Protein AF-W2I7I1-F1 (afdb_monomer)

Structure (mmCIF, N/CA/C/O backbone):
data_AF-W2I7I1-F1
#
_entry.id   AF-W2I7I1-F1
#
loop_
_atom_site.group_PDB
_atom_site.id
_atom_site.type_symbol
_atom_site.label_atom_id
_atom_site.label_alt_id
_atom_site.label_comp_id
_atom_site.label_asym_id
_atom_site.label_entity_id
_atom_site.label_seq_id
_atom_site.pdbx_PDB_ins_code
_atom_site.Cartn_x
_atom_site.Cartn_y
_atom_site.Cartn_z
_atom_site.occupancy
_atom_site.B_iso_or_equiv
_atom_site.auth_seq_id
_atom_site.auth_comp_id
_atom_site.auth_asym_id
_atom_site.auth_atom_id
_atom_site.pdbx_PDB_model_num
ATOM 1 N N . MET A 1 1 ? 13.845 12.398 -1.816 1.00 52.91 1 MET A N 1
ATOM 2 C CA . MET A 1 1 ? 13.616 10.952 -1.594 1.00 52.91 1 MET A CA 1
ATOM 3 C C . MET A 1 1 ? 12.147 10.606 -1.859 1.00 52.91 1 MET A C 1
ATOM 5 O O . MET A 1 1 ? 11.504 10.029 -0.998 1.00 52.91 1 MET A O 1
ATOM 9 N N . GLY A 1 2 ? 11.583 11.013 -3.002 1.00 57.81 2 GLY A N 1
ATOM 10 C CA . GLY A 1 2 ? 10.156 10.792 -3.302 1.00 57.81 2 GLY A CA 1
ATOM 11 C C . GLY A 1 2 ? 9.895 10.174 -4.674 1.00 57.81 2 GLY A C 1
ATOM 12 O O . GLY A 1 2 ? 8.755 9.877 -5.000 1.00 57.81 2 GLY A O 1
ATOM 13 N N . GLU A 1 3 ? 10.938 9.979 -5.475 1.00 64.88 3 GLU A N 1
ATOM 14 C CA . GLU A 1 3 ? 10.824 9.400 -6.809 1.00 64.88 3 GLU A CA 1
ATOM 15 C C . GLU A 1 3 ? 10.942 7.879 -6.663 1.00 64.88 3 GLU A C 1
ATOM 17 O O . GLU A 1 3 ? 11.944 7.392 -6.139 1.00 64.88 3 GLU A O 1
ATOM 22 N N . GLY A 1 4 ? 9.895 7.141 -7.041 1.00 84.31 4 GLY A N 1
ATOM 23 C CA . GLY A 1 4 ? 9.917 5.678 -7.097 1.00 84.31 4 GLY A CA 1
ATOM 24 C C . GLY A 1 4 ? 9.331 4.918 -5.902 1.00 84.31 4 GLY A C 1
ATOM 25 O O . GLY A 1 4 ? 9.379 3.695 -5.916 1.00 84.31 4 GLY A O 1
ATOM 26 N N . LEU A 1 5 ? 8.786 5.556 -4.852 1.00 89.94 5 LEU A N 1
ATOM 27 C CA . LEU A 1 5 ? 8.197 4.795 -3.726 1.00 89.94 5 LEU A CA 1
ATOM 28 C C . LEU A 1 5 ? 7.010 3.933 -4.169 1.00 89.94 5 LEU A C 1
ATOM 30 O O . LEU A 1 5 ? 6.838 2.810 -3.695 1.00 89.94 5 LEU A O 1
ATOM 34 N N . PHE A 1 6 ? 6.195 4.450 -5.084 1.00 92.12 6 PHE A N 1
ATOM 35 C CA . PHE A 1 6 ? 5.074 3.693 -5.606 1.00 92.12 6 PHE A CA 1
ATOM 36 C C . PHE A 1 6 ? 5.561 2.567 -6.514 1.00 92.12 6 PHE A C 1
ATOM 38 O O . PHE A 1 6 ? 5.269 1.406 -6.251 1.00 92.12 6 PHE A O 1
ATOM 45 N N . GLU A 1 7 ? 6.362 2.899 -7.519 1.00 92.94 7 GLU A N 1
ATOM 46 C CA . GLU A 1 7 ? 6.830 1.975 -8.547 1.00 92.94 7 GLU A CA 1
ATOM 47 C C . GLU A 1 7 ? 7.721 0.864 -7.974 1.00 92.94 7 GLU A C 1
ATOM 49 O O . GLU A 1 7 ? 7.565 -0.296 -8.347 1.00 92.94 7 GLU A O 1
ATOM 54 N N . ASN A 1 8 ? 8.609 1.188 -7.028 1.00 93.8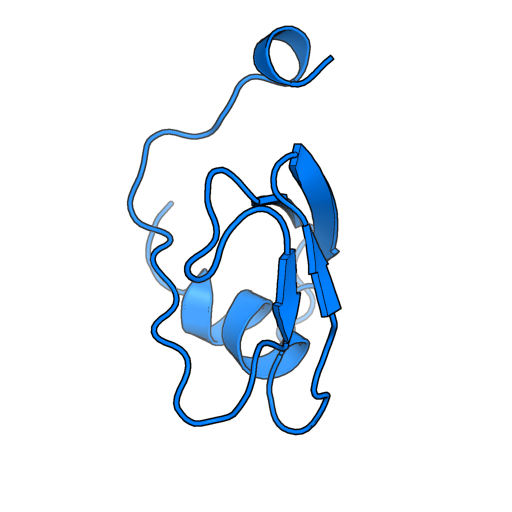1 8 ASN A N 1
ATOM 55 C CA . ASN A 1 8 ? 9.601 0.242 -6.510 1.00 93.81 8 ASN A CA 1
ATOM 56 C C . ASN A 1 8 ? 9.129 -0.539 -5.275 1.00 93.81 8 ASN A C 1
ATOM 58 O O . ASN A 1 8 ? 9.736 -1.563 -4.955 1.00 93.81 8 ASN A O 1
ATOM 62 N N . TYR A 1 9 ? 8.090 -0.073 -4.570 1.00 94.50 9 TYR A N 1
ATOM 63 C CA . TYR A 1 9 ? 7.620 -0.691 -3.322 1.00 94.50 9 TYR A CA 1
ATOM 64 C C . TYR A 1 9 ? 6.117 -0.976 -3.345 1.00 94.50 9 TYR A C 1
ATOM 66 O O . TYR A 1 9 ? 5.714 -2.135 -3.303 1.00 94.50 9 TYR A O 1
ATOM 74 N N . LEU A 1 10 ? 5.265 0.053 -3.406 1.00 94.81 10 LEU A N 1
ATOM 75 C CA . LEU A 1 10 ? 3.824 -0.116 -3.160 1.00 94.81 10 LEU A CA 1
ATOM 76 C C . LEU A 1 10 ? 3.108 -0.866 -4.288 1.00 94.81 10 LEU A C 1
ATOM 78 O O . LEU A 1 10 ? 2.335 -1.786 -4.022 1.00 94.81 10 LEU A O 1
ATOM 82 N N . GLN A 1 11 ? 3.374 -0.505 -5.542 1.00 93.56 11 GLN A N 1
ATOM 83 C CA . GLN A 1 11 ? 2.778 -1.146 -6.707 1.00 93.56 11 GLN A CA 1
ATOM 84 C C . GLN A 1 11 ? 3.076 -2.653 -6.739 1.00 93.56 11 GLN A C 1
ATOM 86 O O . GLN A 1 11 ? 2.113 -3.421 -6.740 1.00 93.56 11 GLN A O 1
ATOM 91 N N . PRO A 1 12 ? 4.340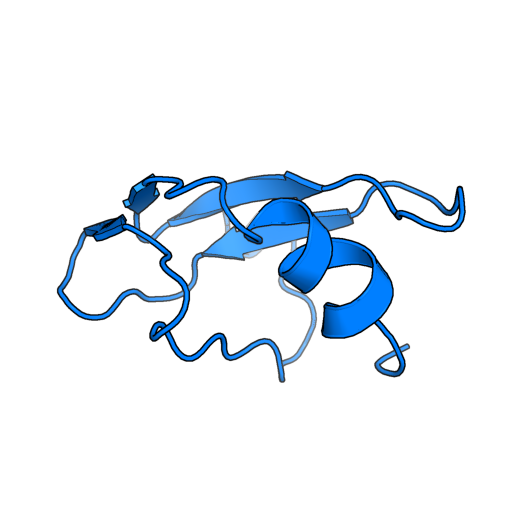 -3.125 -6.707 1.00 94.56 12 PRO A N 1
ATOM 92 C CA . PRO A 1 12 ? 4.619 -4.560 -6.705 1.00 94.56 12 PRO A CA 1
ATOM 93 C C . PRO A 1 12 ? 4.150 -5.265 -5.430 1.00 94.56 12 PRO A C 1
ATOM 95 O O . PRO A 1 12 ? 3.810 -6.445 -5.478 1.00 94.56 12 PRO A O 1
ATOM 98 N N . TYR A 1 13 ? 4.089 -4.565 -4.292 1.00 95.25 13 TYR A N 1
ATOM 99 C CA . TYR A 1 13 ? 3.579 -5.149 -3.055 1.00 95.25 13 TYR A CA 1
ATOM 100 C C . TYR A 1 1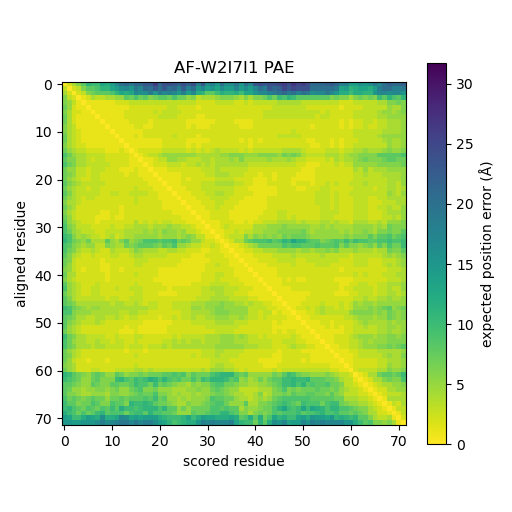3 ? 2.084 -5.482 -3.144 1.00 95.25 13 TYR A C 1
ATOM 102 O O . TYR A 1 13 ? 1.672 -6.548 -2.677 1.00 95.25 13 TYR A O 1
ATOM 110 N N . PHE A 1 14 ? 1.273 -4.607 -3.748 1.00 96.06 14 PHE A N 1
ATOM 111 C CA . PHE A 1 14 ? -0.185 -4.760 -3.817 1.00 96.06 14 PHE A CA 1
ATOM 112 C C . PHE A 1 14 ? -0.715 -5.360 -5.127 1.00 96.06 14 PHE A C 1
ATOM 114 O O . PHE A 1 14 ? -1.846 -5.855 -5.138 1.00 96.06 14 PHE A O 1
ATOM 121 N N . ALA A 1 15 ? 0.071 -5.350 -6.208 1.00 93.75 15 ALA A N 1
ATOM 122 C CA . ALA A 1 15 ? -0.326 -5.896 -7.504 1.00 93.75 15 ALA A CA 1
ATOM 123 C C . ALA A 1 15 ? -0.788 -7.359 -7.384 1.00 93.75 15 ALA A C 1
ATOM 125 O O . ALA A 1 15 ? -0.072 -8.207 -6.854 1.00 93.75 15 ALA A O 1
ATOM 126 N N . ASP A 1 16 ? -2.014 -7.627 -7.850 1.00 90.56 16 ASP A N 1
ATOM 127 C CA . ASP A 1 16 ? -2.669 -8.946 -7.893 1.00 90.56 16 ASP A CA 1
ATOM 128 C C . ASP A 1 16 ? -2.706 -9.730 -6.564 1.00 90.56 16 ASP A C 1
ATOM 130 O O . ASP A 1 16 ? -3.011 -10.923 -6.542 1.00 90.56 16 ASP A O 1
ATOM 134 N N . ALA A 1 17 ? -2.443 -9.065 -5.436 1.00 92.50 17 ALA A N 1
ATOM 135 C CA . ALA A 1 17 ? -2.309 -9.715 -4.137 1.00 92.50 17 ALA A CA 1
ATOM 136 C C . ALA A 1 17 ? -3.568 -9.609 -3.260 1.00 92.50 17 ALA A C 1
ATOM 138 O O . ALA A 1 17 ? -3.687 -10.366 -2.298 1.00 92.50 17 ALA A O 1
ATOM 139 N N . PHE A 1 18 ? -4.490 -8.683 -3.570 1.00 94.81 18 PHE A N 1
ATOM 140 C CA . PHE A 1 18 ? -5.734 -8.450 -2.814 1.00 94.81 18 PHE A CA 1
ATOM 141 C C . PHE A 1 18 ? -5.504 -8.410 -1.293 1.00 94.81 18 PHE A C 1
ATOM 143 O O . PHE A 1 18 ? -6.202 -9.070 -0.518 1.00 94.81 18 PHE A O 1
ATOM 150 N N . ARG A 1 19 ? -4.479 -7.669 -0.853 1.00 95.44 19 ARG A N 1
ATOM 151 C CA . ARG A 1 19 ? -4.063 -7.663 0.555 1.00 95.44 19 ARG A CA 1
ATOM 152 C C . ARG A 1 19 ? -5.072 -6.883 1.404 1.00 95.44 19 ARG A C 1
ATOM 154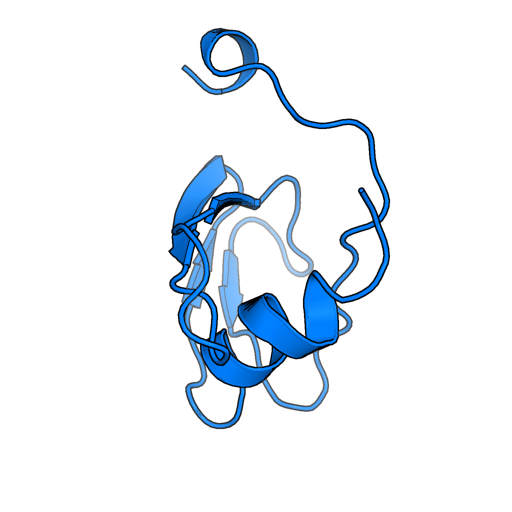 O O . ARG A 1 19 ? -5.405 -5.754 1.036 1.00 95.44 19 ARG A O 1
ATOM 161 N N . PRO A 1 20 ? -5.544 -7.440 2.531 1.00 97.00 20 PRO A N 1
ATOM 162 C CA . PRO A 1 20 ? -6.276 -6.660 3.515 1.00 97.00 20 PRO A CA 1
ATOM 163 C C . PRO A 1 20 ? -5.316 -5.701 4.227 1.00 97.00 20 PRO A C 1
ATOM 165 O O . PRO A 1 20 ? -4.185 -6.076 4.535 1.00 97.00 20 PRO A O 1
ATOM 168 N N . VAL A 1 21 ? -5.781 -4.485 4.492 1.00 97.44 21 VAL A N 1
ATOM 169 C CA . VAL A 1 21 ? -5.073 -3.478 5.292 1.00 97.44 21 VAL A CA 1
ATOM 170 C C . VAL A 1 21 ? -6.034 -2.840 6.285 1.00 97.44 21 VAL A C 1
ATOM 172 O O . VAL A 1 21 ? -7.221 -2.669 5.990 1.00 97.44 21 VAL A O 1
ATOM 175 N N . GLN A 1 22 ? -5.523 -2.460 7.449 1.00 96.50 22 GLN A N 1
ATOM 176 C CA . GLN A 1 22 ? -6.244 -1.716 8.470 1.00 96.50 22 GLN A CA 1
ATOM 177 C C . GLN A 1 22 ? -5.518 -0.412 8.798 1.00 96.50 22 GLN A C 1
ATOM 179 O O . GLN A 1 22 ? -4.294 -0.327 8.752 1.00 96.50 22 GLN A O 1
ATOM 184 N N . GLN A 1 23 ? -6.282 0.616 9.160 1.00 95.38 23 GLN A N 1
ATOM 185 C CA . GLN A 1 23 ? -5.716 1.845 9.698 1.00 95.38 23 GLN A CA 1
ATOM 186 C C . GLN A 1 23 ? -4.811 1.546 10.908 1.00 95.38 23 GLN A C 1
ATOM 188 O O . GLN A 1 23 ? -5.233 0.883 11.857 1.00 95.38 23 GLN A O 1
ATOM 193 N N . GLY A 1 24 ? -3.583 2.061 10.866 1.00 92.50 24 GLY A N 1
ATOM 194 C CA . GLY A 1 24 ? -2.530 1.831 11.855 1.00 92.50 24 GLY A CA 1
ATOM 195 C C . GLY A 1 24 ? -1.583 0.671 11.532 1.00 92.50 24 GLY A C 1
ATOM 196 O O . GLY A 1 24 ? -0.610 0.492 12.259 1.00 92.50 24 GLY A O 1
ATOM 197 N N . ASP A 1 25 ? -1.822 -0.098 10.465 1.00 95.25 25 ASP A N 1
ATOM 198 C CA . ASP A 1 25 ? -0.927 -1.199 10.094 1.00 95.25 25 ASP A CA 1
ATOM 199 C C . ASP A 1 25 ? 0.472 -0.700 9.712 1.00 95.25 25 ASP A C 1
ATOM 201 O O . ASP A 1 25 ? 0.631 0.304 9.010 1.00 95.25 25 ASP A O 1
ATOM 205 N N . LEU A 1 26 ? 1.478 -1.469 10.134 1.00 94.38 26 LEU A N 1
ATOM 206 C CA . LEU A 1 26 ? 2.876 -1.325 9.738 1.00 94.38 26 LEU A CA 1
ATOM 207 C C . LEU A 1 26 ? 3.223 -2.403 8.707 1.00 94.38 26 LEU A C 1
ATOM 209 O O . LEU A 1 26 ? 3.153 -3.599 8.991 1.00 94.38 26 LEU A O 1
ATOM 213 N N . LEU A 1 27 ? 3.604 -1.980 7.504 1.00 94.62 27 LEU A N 1
ATOM 214 C CA . LEU A 1 27 ? 3.904 -2.849 6.371 1.00 94.62 27 LEU A CA 1
ATOM 215 C C . LEU A 1 27 ? 5.394 -2.763 6.046 1.00 94.62 27 LEU A C 1
ATOM 217 O O . LEU A 1 27 ? 5.858 -1.751 5.525 1.00 94.62 27 LEU A O 1
ATOM 221 N N . LEU A 1 28 ? 6.147 -3.830 6.312 1.00 94.81 28 LEU A N 1
ATOM 222 C CA . LEU A 1 28 ? 7.522 -3.942 5.829 1.00 94.81 28 LEU A CA 1
ATOM 223 C C . LEU A 1 28 ? 7.505 -4.366 4.355 1.00 94.81 28 LEU A C 1
ATOM 225 O O . LEU A 1 28 ? 7.026 -5.455 4.025 1.00 94.81 28 LEU A O 1
ATOM 229 N N . VAL A 1 29 ? 8.010 -3.503 3.475 1.00 95.50 29 VAL A N 1
ATOM 230 C CA . VAL A 1 29 ? 7.987 -3.699 2.023 1.00 95.50 29 VAL A CA 1
ATOM 231 C C . VAL A 1 29 ? 9.407 -3.682 1.472 1.00 95.50 29 VAL A C 1
ATOM 233 O O . VAL A 1 29 ? 10.141 -2.705 1.628 1.00 95.50 29 VAL A O 1
ATOM 236 N N . CYS A 1 30 ? 9.779 -4.767 0.797 1.00 93.69 30 CYS A N 1
ATOM 237 C CA . CYS A 1 30 ? 11.066 -4.891 0.124 1.00 93.69 30 CYS A CA 1
ATOM 238 C C . CYS A 1 30 ? 11.063 -4.135 -1.209 1.00 93.69 30 CYS A C 1
ATOM 240 O O . CYS A 1 30 ? 10.085 -4.184 -1.957 1.00 93.69 30 CYS A O 1
ATOM 242 N N . CYS A 1 31 ? 12.177 -3.481 -1.528 1.00 92.19 31 CYS A N 1
ATOM 243 C CA . CYS A 1 31 ? 12.363 -2.814 -2.811 1.00 92.19 31 CYS A CA 1
ATOM 244 C C . CYS A 1 31 ? 12.480 -3.842 -3.943 1.00 92.19 31 CYS A C 1
ATOM 246 O O . CYS A 1 31 ? 13.340 -4.726 -3.894 1.00 92.19 31 CYS A O 1
ATOM 248 N N . GLN A 1 32 ? 11.690 -3.693 -5.006 1.00 89.31 32 GLN A N 1
ATOM 249 C CA . GLN A 1 32 ? 11.776 -4.566 -6.179 1.00 89.31 32 GLN A CA 1
ATOM 250 C C . GLN A 1 32 ? 13.149 -4.491 -6.874 1.00 89.31 32 GLN A C 1
ATOM 252 O O . GLN A 1 32 ? 13.611 -5.482 -7.438 1.00 89.31 32 GLN A O 1
ATOM 257 N N . GLU A 1 33 ? 13.827 -3.345 -6.806 1.00 88.25 33 GLU A N 1
ATOM 258 C CA . GLU A 1 33 ? 15.145 -3.135 -7.422 1.00 88.25 33 GLU A CA 1
ATOM 259 C C . GLU A 1 33 ? 16.323 -3.583 -6.530 1.00 88.25 33 GLU A C 1
ATOM 261 O O . GLU A 1 33 ? 17.482 -3.347 -6.867 1.00 88.25 33 GLU A O 1
ATOM 266 N N . GLY A 1 34 ? 16.058 -4.232 -5.387 1.00 86.50 34 GLY A N 1
ATOM 267 C CA . GLY A 1 34 ? 17.104 -4.708 -4.471 1.00 86.50 34 GLY A CA 1
ATOM 268 C C . GLY A 1 34 ? 17.691 -3.628 -3.551 1.00 86.50 34 GLY A C 1
ATOM 269 O O . GLY A 1 34 ? 18.798 -3.787 -3.037 1.00 86.50 34 GLY A O 1
ATOM 270 N N . GLY A 1 35 ? 16.965 -2.523 -3.358 1.00 88.12 35 GLY A N 1
ATOM 271 C CA . GLY A 1 35 ? 17.251 -1.509 -2.337 1.00 88.12 35 GLY A CA 1
ATOM 272 C C . GLY A 1 35 ? 16.874 -1.944 -0.909 1.00 88.12 35 GLY A C 1
ATOM 273 O O . GLY A 1 35 ? 16.403 -3.062 -0.708 1.00 88.12 35 GLY A O 1
ATOM 274 N N . PRO A 1 36 ? 17.077 -1.070 0.095 1.00 91.31 36 PRO A N 1
ATOM 275 C CA . PRO A 1 36 ? 16.698 -1.358 1.477 1.00 91.31 36 PRO A CA 1
ATOM 276 C C . PRO A 1 36 ? 15.179 -1.491 1.635 1.00 91.31 36 PRO A C 1
ATOM 278 O O . PRO A 1 36 ? 14.418 -0.837 0.925 1.00 91.31 36 PRO A O 1
ATOM 281 N N . ASP A 1 37 ? 14.748 -2.289 2.610 1.00 92.81 37 ASP A N 1
ATOM 282 C CA . ASP A 1 37 ? 13.335 -2.394 2.975 1.00 92.81 37 ASP A CA 1
ATOM 283 C C . ASP A 1 37 ? 12.826 -1.087 3.597 1.00 92.81 37 ASP A C 1
ATOM 285 O O . ASP A 1 37 ? 13.545 -0.398 4.330 1.00 92.81 37 ASP A O 1
ATOM 289 N N . VAL A 1 38 ? 11.561 -0.766 3.329 1.00 92.00 38 VAL A N 1
ATOM 290 C CA . VAL A 1 38 ? 10.874 0.411 3.870 1.00 92.00 38 VAL A CA 1
ATOM 291 C C . VAL A 1 38 ? 9.650 -0.040 4.659 1.00 92.00 38 VAL A C 1
ATOM 293 O O . VAL A 1 38 ? 8.863 -0.866 4.199 1.00 92.00 38 VAL A O 1
ATOM 296 N N . GLU A 1 39 ? 9.491 0.510 5.859 1.00 93.69 39 GLU A N 1
ATOM 297 C CA . GLU A 1 39 ? 8.310 0.316 6.700 1.00 93.69 39 GLU A CA 1
ATOM 298 C C . GLU A 1 39 ? 7.293 1.422 6.393 1.00 93.69 39 GLU A C 1
ATOM 300 O O . GLU A 1 39 ? 7.564 2.607 6.598 1.00 93.69 39 GLU A O 1
ATOM 305 N N . PHE A 1 40 ? 6.135 1.035 5.866 1.00 94.12 40 PHE A N 1
ATOM 306 C CA . PHE A 1 40 ? 5.020 1.929 5.576 1.00 94.12 40 PHE A CA 1
ATOM 307 C C . PHE A 1 40 ? 3.974 1.864 6.683 1.00 94.12 40 PHE A C 1
ATOM 309 O O . PHE A 1 40 ? 3.736 0.811 7.266 1.00 94.12 40 PHE A O 1
ATOM 316 N N . VAL A 1 41 ? 3.309 2.990 6.921 1.00 93.94 41 VAL A N 1
ATOM 317 C CA . VAL A 1 41 ? 2.180 3.110 7.847 1.00 93.94 41 VAL A CA 1
ATOM 318 C C . VAL A 1 41 ? 0.904 3.324 7.055 1.00 93.94 41 VAL A C 1
ATOM 320 O O . VAL A 1 41 ? 0.831 4.238 6.231 1.00 93.94 41 VAL A O 1
ATOM 323 N N . VAL A 1 42 ? -0.128 2.537 7.344 1.00 94.69 42 VAL A N 1
ATOM 324 C CA . VAL A 1 42 ? -1.474 2.771 6.816 1.00 94.69 42 VAL A CA 1
ATOM 325 C C . VAL A 1 42 ? -2.140 3.863 7.648 1.00 94.69 42 VAL A C 1
ATOM 327 O O . VAL A 1 42 ? -2.735 3.607 8.692 1.00 94.69 42 VAL A O 1
ATOM 330 N N . VAL A 1 43 ? -2.023 5.111 7.196 1.00 93.69 43 VAL A N 1
ATOM 331 C CA . VAL A 1 43 ? -2.555 6.279 7.921 1.00 93.69 43 VAL A CA 1
ATOM 332 C C . VAL A 1 43 ? -4.086 6.295 7.930 1.00 93.69 43 VAL A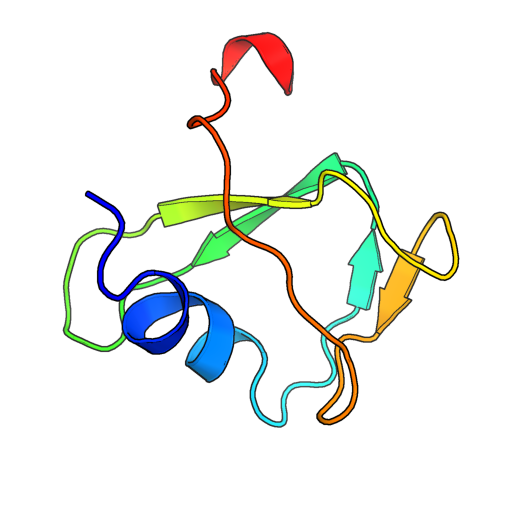 C 1
ATOM 334 O O . VAL A 1 43 ? -4.697 6.652 8.939 1.00 93.69 43 VAL A O 1
ATOM 337 N N . GLU A 1 44 ? -4.711 5.900 6.821 1.00 94.62 44 GLU A N 1
ATOM 338 C CA . GLU A 1 44 ? -6.161 5.925 6.633 1.00 94.62 44 GLU A CA 1
ATOM 339 C C . GLU A 1 44 ? -6.589 4.906 5.566 1.00 94.62 44 GLU A C 1
ATOM 341 O O . GLU A 1 44 ? -5.815 4.563 4.672 1.00 94.62 44 GLU A O 1
ATOM 346 N N . THR A 1 45 ? -7.828 4.424 5.667 1.00 97.25 45 THR A N 1
ATOM 347 C CA . THR A 1 45 ? -8.479 3.545 4.688 1.00 97.25 45 THR A CA 1
ATOM 348 C C . THR A 1 45 ? -9.866 4.085 4.345 1.00 97.25 45 THR A C 1
ATOM 350 O O . THR A 1 45 ? -10.513 4.726 5.174 1.00 97.25 45 THR A O 1
ATOM 353 N N . ASP A 1 46 ? -10.335 3.815 3.127 1.00 95.81 46 ASP A N 1
ATOM 354 C CA . ASP A 1 46 ? -11.726 4.022 2.723 1.00 95.81 46 ASP A CA 1
ATOM 355 C C . ASP A 1 46 ? -12.201 2.779 1.944 1.00 95.81 46 ASP A C 1
ATOM 357 O O . ASP A 1 46 ? -11.636 2.474 0.888 1.00 95.81 46 ASP A O 1
ATOM 361 N N . PRO A 1 47 ? -13.169 1.998 2.463 1.00 96.00 47 PRO A N 1
ATOM 362 C CA . PRO A 1 47 ? -13.900 2.191 3.722 1.00 96.00 47 PRO A CA 1
ATOM 363 C C . PRO A 1 47 ? -13.049 1.977 4.988 1.00 96.00 47 PRO A C 1
ATOM 365 O O . PRO A 1 47 ? -12.080 1.219 4.989 1.00 96.00 47 PRO A O 1
ATOM 368 N N . LYS A 1 48 ? -13.462 2.618 6.092 1.00 94.31 48 LYS A N 1
ATOM 369 C CA . LYS A 1 48 ? -12.869 2.455 7.433 1.00 94.31 48 LYS A CA 1
ATOM 370 C C . LYS A 1 48 ? -13.479 1.281 8.212 1.00 94.31 48 LYS A C 1
ATOM 372 O O . LYS A 1 48 ? -14.667 0.999 8.047 1.00 94.31 48 LYS A O 1
ATOM 377 N N . PRO A 1 49 ? -12.732 0.671 9.158 1.00 94.94 49 PRO A N 1
ATOM 378 C CA . PRO A 1 49 ? -11.312 0.909 9.457 1.00 94.94 49 PRO A CA 1
ATOM 379 C C . PRO A 1 49 ? -10.357 0.053 8.606 1.00 94.94 49 PRO A C 1
ATOM 381 O O . PRO A 1 49 ? -9.142 0.198 8.722 1.00 94.94 49 PRO A O 1
ATOM 384 N N . HIS A 1 50 ? -10.883 -0.842 7.768 1.00 95.88 50 HIS A N 1
ATOM 385 C CA . HIS A 1 50 ? -10.107 -1.764 6.945 1.00 95.88 50 HIS A CA 1
ATOM 386 C C . HIS A 1 50 ? -10.713 -1.902 5.549 1.00 95.88 50 HIS A C 1
ATOM 388 O O . HIS A 1 50 ? -11.931 -1.839 5.374 1.00 95.88 50 HIS A O 1
ATOM 394 N N . CYS A 1 51 ? -9.862 -2.174 4.568 1.00 97.12 51 CYS A N 1
ATOM 395 C CA . CYS A 1 51 ? -10.272 -2.477 3.204 1.00 97.12 51 CYS A CA 1
ATOM 396 C C . CYS A 1 51 ? -9.323 -3.501 2.567 1.00 97.12 51 CYS A C 1
ATOM 398 O O . CYS A 1 51 ? -8.284 -3.853 3.128 1.00 97.12 51 CYS A O 1
ATOM 400 N N . ILE A 1 52 ? -9.702 -4.018 1.400 1.00 97.00 52 ILE A N 1
ATOM 401 C CA . ILE A 1 52 ? -8.824 -4.841 0.566 1.00 97.00 52 ILE A CA 1
ATOM 402 C C . ILE A 1 52 ? -8.256 -3.940 -0.523 1.00 97.00 52 ILE A C 1
ATOM 404 O O . ILE A 1 52 ? -9.018 -3.319 -1.266 1.00 97.00 52 ILE A O 1
ATOM 408 N N . VAL A 1 53 ? -6.930 -3.899 -0.640 1.00 96.88 53 VAL A N 1
ATOM 409 C CA . VAL A 1 53 ? -6.264 -3.178 -1.726 1.00 96.88 53 VAL A CA 1
ATOM 410 C C . VAL A 1 53 ? -6.344 -4.030 -2.987 1.00 96.88 53 VAL A C 1
ATOM 412 O O . VAL A 1 53 ? -5.737 -5.098 -3.069 1.00 96.88 53 VAL A O 1
ATOM 415 N N . GLY A 1 54 ? -7.133 -3.573 -3.956 1.00 94.62 54 GLY A N 1
ATOM 416 C CA . GLY A 1 54 ? -7.300 -4.215 -5.257 1.00 94.62 54 GLY A CA 1
ATOM 417 C C . GLY A 1 54 ? -6.867 -3.308 -6.413 1.00 94.62 54 GLY A C 1
ATOM 418 O O . GLY A 1 54 ? -6.467 -2.168 -6.195 1.00 94.62 54 GLY A O 1
ATOM 419 N N . PRO A 1 55 ? -7.018 -3.760 -7.672 1.00 91.94 55 PRO A N 1
ATOM 420 C CA . PRO A 1 55 ? -6.560 -3.012 -8.852 1.00 91.94 55 PRO A CA 1
ATOM 421 C C . PRO A 1 55 ? -7.221 -1.641 -9.063 1.00 91.94 55 PRO A C 1
ATOM 423 O O . PRO A 1 55 ? -6.751 -0.848 -9.870 1.00 91.94 55 PRO A O 1
ATOM 426 N N . LYS A 1 56 ? -8.352 -1.388 -8.395 1.00 92.62 56 LYS A N 1
ATOM 427 C CA . LYS A 1 56 ? -9.115 -0.132 -8.471 1.00 92.62 56 LYS A CA 1
ATOM 428 C C . LYS A 1 56 ? -8.936 0.752 -7.235 1.00 92.62 56 LYS A C 1
ATOM 430 O O . LYS A 1 56 ? -9.631 1.753 -7.118 1.00 92.62 56 LYS A O 1
ATOM 435 N N . THR A 1 57 ? -8.096 0.344 -6.289 1.00 95.56 57 THR A N 1
ATOM 436 C CA . THR A 1 57 ? -7.847 1.109 -5.069 1.00 95.56 57 THR A CA 1
ATOM 437 C C . THR A 1 57 ? -6.826 2.198 -5.369 1.00 95.56 57 THR A C 1
ATOM 439 O O . THR A 1 57 ? -5.709 1.895 -5.784 1.00 95.56 57 THR A O 1
ATOM 442 N N . ASP A 1 58 ? -7.197 3.454 -5.131 1.00 95.56 58 ASP A N 1
ATOM 443 C CA . ASP A 1 58 ? -6.255 4.568 -5.184 1.00 95.56 58 ASP A CA 1
ATOM 444 C C . ASP A 1 58 ? -5.355 4.548 -3.940 1.00 95.56 58 ASP A C 1
ATOM 446 O O . ASP A 1 58 ? -5.838 4.509 -2.806 1.00 95.56 58 ASP A O 1
ATOM 450 N N . ILE A 1 59 ? -4.036 4.563 -4.150 1.00 94.56 59 ILE A N 1
ATOM 451 C CA . ILE A 1 59 ? -3.034 4.569 -3.076 1.00 94.56 59 ILE A CA 1
ATOM 452 C C . ILE A 1 59 ? -2.387 5.950 -3.014 1.00 94.56 59 ILE A C 1
ATOM 454 O O . ILE A 1 59 ? -1.697 6.373 -3.942 1.00 94.56 59 ILE A O 1
ATOM 458 N N . PHE A 1 60 ? -2.562 6.633 -1.886 1.00 93.88 60 PHE A N 1
ATOM 459 C CA . PHE A 1 60 ? -1.929 7.919 -1.613 1.00 93.88 60 PHE A CA 1
ATOM 460 C C . PHE A 1 60 ? -0.706 7.716 -0.715 1.00 93.88 60 PHE A C 1
ATOM 462 O O . PHE A 1 60 ? -0.813 7.154 0.370 1.00 93.88 60 PHE A O 1
ATOM 469 N N . TYR A 1 61 ? 0.457 8.187 -1.165 1.00 90.38 61 TYR A N 1
ATOM 470 C CA . TYR A 1 61 ? 1.744 8.017 -0.471 1.00 90.38 61 TYR A CA 1
ATOM 471 C C . TYR A 1 61 ? 2.538 9.328 -0.352 1.00 90.38 61 TYR A C 1
ATOM 473 O O . TYR A 1 61 ? 3.679 9.343 0.107 1.00 90.38 61 TYR A O 1
ATOM 481 N N . ASN A 1 62 ? 1.936 10.442 -0.771 1.00 81.81 62 ASN A N 1
ATOM 482 C CA . ASN A 1 62 ? 2.548 11.760 -0.690 1.00 81.81 62 ASN A CA 1
ATOM 483 C C . ASN A 1 62 ? 2.427 12.284 0.744 1.00 81.81 62 ASN A C 1
ATOM 485 O O . ASN A 1 62 ? 1.325 12.540 1.221 1.00 81.81 62 ASN A O 1
ATOM 489 N N . GLY A 1 63 ? 3.554 12.466 1.427 1.00 80.06 63 GLY A N 1
ATOM 490 C CA . GLY A 1 63 ? 3.566 12.960 2.799 1.00 80.06 63 GLY A CA 1
ATOM 491 C C . GLY A 1 63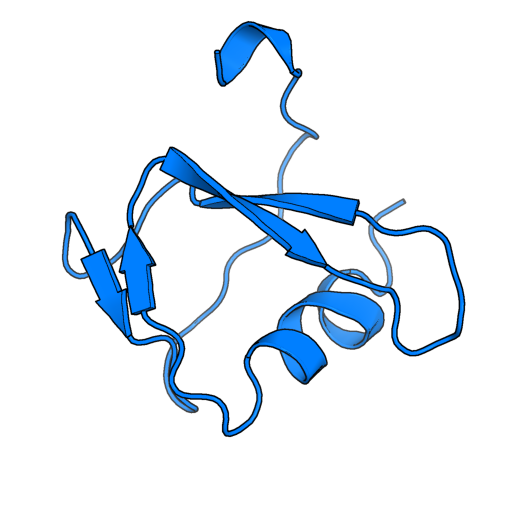 ? 4.971 13.092 3.372 1.00 80.06 63 GLY A C 1
ATOM 492 O O . GLY A 1 63 ? 5.957 12.681 2.758 1.00 80.06 63 GLY A O 1
ATOM 493 N N . ALA A 1 64 ? 5.057 13.691 4.559 1.00 82.62 64 ALA A N 1
ATOM 494 C CA . ALA A 1 64 ? 6.279 13.646 5.349 1.00 82.62 64 ALA A CA 1
ATOM 495 C C . ALA A 1 64 ? 6.464 12.229 5.928 1.00 82.62 64 ALA A C 1
ATOM 497 O O . ALA A 1 64 ? 5.469 11.597 6.291 1.00 82.62 64 ALA A O 1
ATOM 498 N N . PRO A 1 65 ? 7.707 11.731 6.049 1.00 84.06 65 PRO A N 1
ATOM 499 C CA . PRO A 1 65 ? 7.978 10.498 6.776 1.00 84.06 65 PRO A CA 1
ATOM 500 C C . PRO A 1 65 ? 7.429 10.579 8.202 1.00 84.06 65 PRO A C 1
ATOM 502 O O . PRO A 1 65 ? 7.591 11.599 8.873 1.00 84.06 65 PRO A O 1
ATOM 505 N N . VAL A 1 66 ? 6.805 9.499 8.664 1.00 86.06 66 VAL A N 1
ATOM 506 C CA . VAL A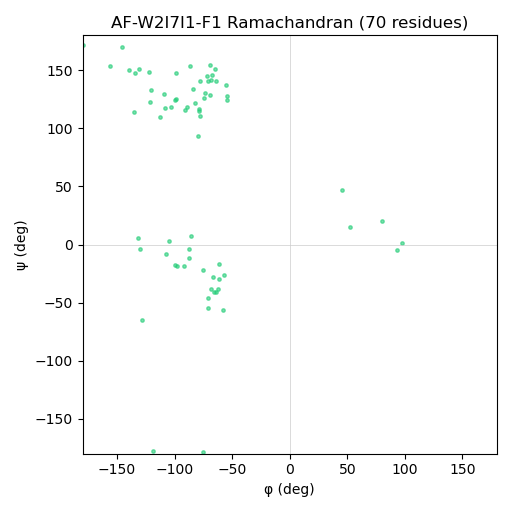 1 66 ? 6.273 9.409 10.027 1.00 86.06 66 VAL A CA 1
ATOM 507 C C . VAL A 1 66 ? 7.399 8.982 10.971 1.00 86.06 66 VAL A C 1
ATOM 509 O O . VAL A 1 66 ? 8.156 8.058 10.662 1.00 86.06 66 VAL A O 1
ATOM 512 N N . SER A 1 67 ? 7.541 9.653 12.117 1.00 84.75 67 SER A N 1
ATOM 513 C CA . SER A 1 67 ? 8.491 9.221 13.145 1.00 84.75 67 SER A CA 1
ATOM 514 C C . SER A 1 67 ? 8.018 7.915 13.769 1.00 84.75 67 SER A C 1
ATOM 516 O O . SER A 1 67 ? 6.840 7.762 14.077 1.00 84.75 67 SER A O 1
ATOM 518 N N . ARG A 1 68 ? 8.944 6.999 14.071 1.00 81.25 68 ARG A N 1
ATOM 519 C CA . ARG A 1 68 ? 8.616 5.750 14.778 1.00 81.25 68 ARG A CA 1
ATOM 520 C C . ARG A 1 68 ? 7.935 5.994 16.135 1.00 81.25 68 ARG A C 1
ATOM 522 O O . ARG A 1 68 ? 7.196 5.136 16.589 1.00 81.25 68 ARG A O 1
ATOM 529 N N . GLN A 1 69 ? 8.169 7.146 16.768 1.00 80.25 69 GLN A N 1
ATOM 530 C CA . GLN A 1 69 ? 7.519 7.516 18.034 1.00 80.25 69 GLN A CA 1
ATOM 531 C C . GLN A 1 69 ? 6.056 7.943 17.870 1.00 80.25 69 GLN A C 1
ATOM 533 O O . GLN A 1 69 ? 5.318 7.882 18.841 1.00 80.25 69 GLN A O 1
ATOM 538 N N . ASP A 1 70 ? 5.643 8.370 16.674 1.00 77.44 70 ASP A N 1
ATOM 539 C CA . ASP A 1 70 ? 4.276 8.847 16.423 1.00 77.44 70 ASP A CA 1
ATOM 540 C C . ASP A 1 70 ? 3.318 7.700 16.058 1.00 77.44 70 ASP A C 1
ATOM 542 O O . ASP A 1 70 ? 2.105 7.897 16.005 1.00 77.44 70 ASP A O 1
ATOM 546 N N . VAL A 1 71 ? 3.862 6.509 15.780 1.00 68.50 71 VAL A N 1
ATOM 547 C CA . VAL A 1 71 ? 3.102 5.302 15.407 1.00 68.50 71 VAL A CA 1
ATOM 548 C C . VAL A 1 71 ? 3.056 4.230 16.498 1.00 68.50 71 VAL A C 1
ATOM 550 O O . VAL A 1 71 ? 2.340 3.244 16.333 1.00 68.50 71 VAL A O 1
ATOM 553 N N . LEU A 1 72 ? 3.823 4.403 17.579 1.00 61.19 72 LEU A N 1
ATOM 554 C CA . LEU A 1 72 ? 3.860 3.528 18.759 1.00 61.19 72 LEU A CA 1
ATOM 555 C C . LEU A 1 72 ? 3.061 4.148 19.907 1.00 61.19 72 LEU A C 1
ATOM 557 O O . LEU A 1 72 ? 2.402 3.372 20.634 1.00 61.19 72 LEU A O 1
#

Foldseek 3Di:
DPPCCCPFWVCVVQAPPQDKDFQLDWDFTAGNVRDDTDIDGRNPDVVPGMGTRDPPDDDDDDDDDDDPVNSD

Organism: Phytophthora nicotianae (NCBI:txid4792)

Radius of gyration: 12.1 Å; Cα contacts (8 Å, |Δi|>4): 93; chains: 1; bounding box: 31×23×28 Å

Sequence (72 aa):
MGEGLFENYLQPYFADAFRPVQQGDLLLVCCQEGGPDVEFVVVETDPKPHCIVGPKTDIFY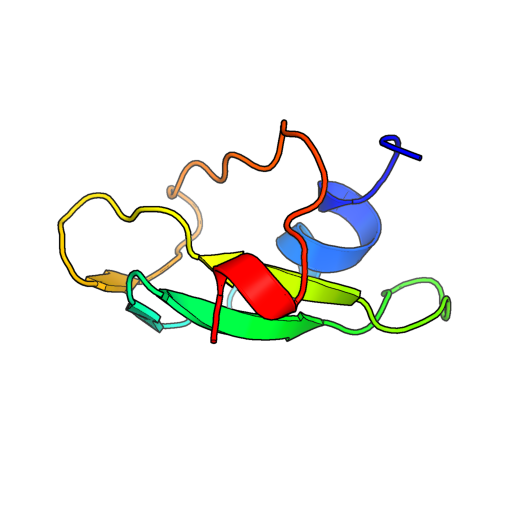NGAPVSRQDVL

Solvent-accessi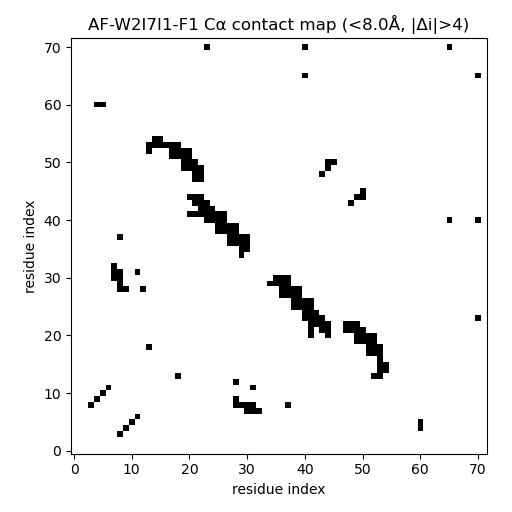ble surface area (backbone atoms only — not comparable to full-atom values): 4730 Å² total; per-residue (Å²): 144,75,85,52,58,52,73,38,28,51,46,71,67,41,57,97,55,58,44,74,48,42,53,72,40,78,44,81,38,64,30,76,84,73,57,75,69,44,80,44,70,33,83,70,49,85,54,73,62,47,39,64,43,44,100,83,55,87,83,88,79,90,73,79,86,79,55,75,78,80,78,108

Nearest PDB structures (foldseek):
  3hu1-assembly1_F  TM=9.276E-01  e=1.146E-05  Homo sapiens
  4kdi-assembly1_A  TM=9.703E-01  e=1.394E-05  Homo sapiens
  6opc-assembly1_A  TM=9.139E-01  e=2.159E-04  Saccharomyces cerevisiae
  8fct-assembly1_F  TM=9.064E-01  e=2.992E-04  Homo sapiens
  4l0j-assembly1_A  TM=3.935E-01  e=9.590E+00  Escherichia coli

Secondary structure (DSSP, 8-state):
--SSHIIIIIHHHHTTT-EEEETT-EEEE--TTS---EEEE----SSSSEEEE-TT------SPPPPTTT--

Mean predicted aligned error: 4.18 Å

pLDDT: mean 89.99, std 9.26, range [52.91, 97.44]

InterPro domains:
  IPR004201 CDC48, domain 2 [PF02933] (4-67)
  IPR004201 CDC48, domain 2 [SM01072] (2-68)
  IPR029067 CDC48 domain 2-like superfamily [SSF54585] (4-70)